Protein AF-A0A934JN24-F1 (afdb_monomer_lite)

pLDDT: mean 76.3, std 17.08, range [41.72, 96.0]

Sequence (181 aa):
MGSRSNSSNSTTNNVANYSLNGIETGGAVVAGNDNTVYTTDHGAVEGAFDFASEQSGQAFGFGDSALEFAGNVVDSNEDVTKYALDKNSDLAGQTIGFAADAIEGANETTQSGFEFAESLVNQNSVNAANSTLAIKDLANSLATGGSSDVIEGSTKMVYTIGAVLAVVMLGFVVMIGSRKA

Foldseek 3Di:
DDPPPPDDDFDDDPDDDDDPDDPPDDDDDDDDPPDGDDDDCVVVVVVVVVVVVVVVVVVVVVVVVVVVVVVVVVVVVVVVVVVVVVVVVVVVVVVVVVVVVVVVVVVVVVVVVVVVVVVVVVVVVVVVVVVVVVVVVVVVCVVCVVCPVVVVVVVVVVVVVVVVVVVVVVVVVVVVVVVVD

Secondary structure (DSSP, 8-state):
------------------------S-PPP--STT-------HHHHHHHHHHHHHHHHHHHHHHHHHHHHHHHHHHHHHHHHHHHHHHHHHHHHHHHHHHHHHHHHHHHHHHHHHHHHHHHHHHHHHHHHHHHHHHHHHHHHHHTTTHHHHHHHHHHHHHHHHHHHHHHHHHHHHHHHHT--

Organism: NCBI:txid2795388

Radius of gyration: 68.47 Å; chains: 1; bounding box: 131×68×166 Å

Structure (mmCIF, N/CA/C/O backbone):
data_AF-A0A934JN24-F1
#
_entry.id   AF-A0A934JN24-F1
#
loop_
_atom_site.group_PDB
_atom_site.id
_atom_site.type_symbol
_atom_site.label_atom_id
_atom_site.label_alt_id
_atom_site.label_comp_id
_atom_site.label_asym_id
_atom_site.label_entity_id
_atom_site.label_seq_id
_atom_site.pdbx_PDB_ins_code
_atom_site.Cartn_x
_atom_site.Cartn_y
_atom_site.Cartn_z
_atom_site.occupancy
_atom_site.B_iso_or_equiv
_atom_site.auth_seq_id
_atom_site.auth_comp_id
_atom_site.auth_asym_id
_atom_site.auth_atom_id
_atom_site.pdbx_PDB_model_num
ATOM 1 N N . MET A 1 1 ? 17.349 21.280 -65.883 1.00 45.38 1 MET A N 1
ATOM 2 C CA . MET A 1 1 ? 18.470 21.949 -66.579 1.00 45.38 1 MET A CA 1
ATOM 3 C C . MET A 1 1 ? 19.743 21.214 -66.187 1.00 45.38 1 MET A C 1
ATOM 5 O O . MET A 1 1 ? 20.269 21.468 -65.117 1.00 45.38 1 MET A O 1
ATOM 9 N N . GLY A 1 2 ? 20.146 20.205 -66.963 1.00 43.75 2 GLY A N 1
ATOM 10 C CA . GLY A 1 2 ? 21.334 19.396 -66.676 1.00 43.75 2 GLY A CA 1
ATOM 11 C C . GLY A 1 2 ? 22.461 19.785 -67.622 1.00 43.75 2 GLY A C 1
ATOM 12 O O . GLY A 1 2 ? 22.432 19.394 -68.787 1.00 43.75 2 GLY A O 1
ATOM 13 N N . SER A 1 3 ? 23.424 20.569 -67.136 1.00 42.28 3 SER A N 1
ATOM 14 C CA . SER A 1 3 ? 24.689 20.784 -67.841 1.00 42.28 3 SER A CA 1
ATOM 15 C C . SER A 1 3 ? 25.446 19.462 -67.887 1.00 42.28 3 SER A C 1
ATOM 17 O O . SER A 1 3 ? 26.004 19.027 -66.884 1.00 42.28 3 SER A O 1
ATOM 19 N N . ARG A 1 4 ? 25.462 18.811 -69.054 1.00 47.16 4 ARG A N 1
ATOM 20 C CA . ARG A 1 4 ? 26.432 17.756 -69.356 1.00 47.16 4 ARG A CA 1
ATOM 21 C C . ARG A 1 4 ? 27.801 18.420 -69.472 1.00 47.16 4 ARG A C 1
ATOM 23 O O . ARG A 1 4 ? 28.101 19.058 -70.476 1.00 47.16 4 ARG A O 1
ATOM 30 N N . SER A 1 5 ? 28.591 18.323 -68.410 1.00 43.22 5 SER A N 1
ATOM 31 C CA . SER A 1 5 ? 29.991 18.733 -68.419 1.00 43.22 5 SER A CA 1
ATOM 32 C C . SER A 1 5 ? 30.786 17.727 -69.253 1.00 43.22 5 SER A C 1
ATOM 34 O O . SER A 1 5 ? 31.144 16.664 -68.761 1.00 43.22 5 SER A O 1
ATOM 36 N N . ASN A 1 6 ? 31.038 18.044 -70.525 1.00 47.06 6 ASN A N 1
ATOM 37 C CA . ASN A 1 6 ? 32.052 17.360 -71.328 1.00 47.06 6 ASN A CA 1
ATOM 38 C C . ASN A 1 6 ? 33.420 17.939 -70.949 1.00 47.06 6 ASN A C 1
ATOM 40 O O . ASN A 1 6 ? 33.921 18.853 -71.603 1.00 47.06 6 ASN A O 1
ATOM 44 N N . SER A 1 7 ? 34.019 17.446 -69.867 1.00 44.16 7 SER A N 1
ATOM 45 C CA . SER A 1 7 ? 35.418 17.744 -69.565 1.00 44.16 7 SER A CA 1
ATOM 46 C C . SER A 1 7 ? 36.312 16.792 -70.358 1.00 44.16 7 SER A C 1
ATOM 48 O O . SER A 1 7 ? 36.534 15.656 -69.953 1.00 44.16 7 SER A O 1
ATOM 50 N N . SER A 1 8 ? 36.828 17.247 -71.498 1.00 42.19 8 SER A N 1
ATOM 51 C CA . SER A 1 8 ? 37.940 16.584 -72.179 1.00 42.19 8 SER A CA 1
ATOM 52 C C . SER A 1 8 ? 39.233 16.919 -71.435 1.00 42.19 8 SER A C 1
ATOM 54 O O . SER A 1 8 ? 39.711 18.052 -71.506 1.00 42.19 8 SER A O 1
ATOM 56 N N . ASN A 1 9 ? 39.786 15.959 -70.696 1.00 46.06 9 ASN A N 1
ATOM 57 C CA . ASN A 1 9 ? 41.087 16.124 -70.060 1.00 46.06 9 ASN A CA 1
ATOM 58 C C . ASN A 1 9 ? 42.176 15.949 -71.133 1.00 46.06 9 ASN A C 1
ATOM 60 O O . ASN A 1 9 ? 42.391 14.845 -71.625 1.00 46.06 9 ASN A O 1
ATOM 64 N N . SER A 1 10 ? 42.814 17.043 -71.551 1.00 41.72 10 SER A N 1
ATOM 65 C CA . SER A 1 10 ? 43.896 17.021 -72.541 1.00 41.72 10 SER A CA 1
ATOM 66 C C . SER A 1 10 ? 45.233 17.031 -71.817 1.00 41.72 10 SER A C 1
ATOM 68 O O . SER A 1 10 ? 45.642 18.052 -71.268 1.00 41.72 10 SER A O 1
ATOM 70 N N . THR A 1 11 ? 45.934 15.901 -71.814 1.00 51.91 11 THR A N 1
ATOM 71 C CA . THR A 1 11 ? 47.316 15.837 -71.329 1.00 51.91 11 THR A CA 1
ATOM 72 C C . THR A 1 11 ? 48.268 16.099 -72.494 1.00 51.91 11 THR A C 1
ATOM 74 O O . THR A 1 11 ? 48.468 15.237 -73.344 1.00 51.91 11 THR A O 1
ATOM 77 N N . THR A 1 12 ? 48.875 17.287 -72.538 1.00 45.25 12 THR A N 1
ATOM 78 C CA . THR A 1 12 ? 49.954 17.588 -73.489 1.00 45.25 12 THR A CA 1
ATOM 79 C C . THR A 1 12 ? 51.243 16.945 -72.989 1.00 45.25 12 THR A C 1
ATOM 81 O O . THR A 1 12 ? 51.881 17.455 -72.068 1.00 45.25 12 THR A O 1
ATOM 84 N N . ASN A 1 13 ? 51.624 15.809 -73.571 1.00 45.81 13 ASN A N 1
ATOM 85 C CA . ASN A 1 13 ? 52.890 15.159 -73.256 1.00 45.81 13 ASN A CA 1
ATOM 86 C C . ASN A 1 13 ? 53.992 15.746 -74.151 1.00 45.81 13 ASN A C 1
ATOM 88 O O . ASN A 1 13 ? 54.010 15.518 -75.359 1.00 45.81 13 ASN A O 1
ATOM 92 N N . ASN A 1 14 ? 54.882 16.553 -73.573 1.00 46.16 14 ASN A N 1
ATOM 93 C CA . ASN A 1 14 ? 55.967 17.202 -74.305 1.00 46.16 14 ASN A CA 1
ATOM 94 C C . ASN A 1 14 ? 57.130 16.206 -74.452 1.00 46.16 14 ASN A C 1
ATOM 96 O O . ASN A 1 14 ? 58.037 16.157 -73.621 1.00 46.16 14 ASN A O 1
ATOM 100 N N . VAL A 1 15 ? 57.073 15.350 -75.474 1.00 51.00 15 VAL A N 1
ATOM 101 C CA . VAL A 1 15 ? 58.096 14.320 -75.694 1.00 51.00 15 VAL A CA 1
ATOM 102 C C . VAL A 1 15 ? 59.249 14.916 -76.503 1.00 51.00 15 VAL A C 1
ATOM 104 O O . VAL A 1 15 ? 59.139 15.126 -77.708 1.00 51.00 15 VAL A O 1
ATOM 107 N N . ALA A 1 16 ? 60.388 15.167 -75.853 1.00 48.72 16 ALA A N 1
ATOM 108 C CA . ALA A 1 16 ? 61.654 15.288 -76.568 1.00 48.72 16 ALA A CA 1
ATOM 109 C C . ALA A 1 16 ? 61.997 13.909 -77.152 1.00 48.72 16 ALA A C 1
ATOM 111 O O . ALA A 1 16 ? 61.949 12.913 -76.441 1.00 48.72 16 ALA A O 1
ATOM 112 N N . ASN A 1 17 ? 62.280 13.857 -78.451 1.00 46.78 17 ASN A N 1
ATOM 113 C CA . ASN A 1 17 ? 62.495 12.655 -79.258 1.00 46.78 17 ASN A CA 1
ATOM 114 C C . ASN A 1 17 ? 63.462 11.640 -78.594 1.00 46.78 17 ASN A C 1
ATOM 116 O O . ASN A 1 17 ? 64.678 11.742 -78.757 1.00 46.78 17 ASN A O 1
ATOM 120 N N . TYR A 1 18 ? 62.936 10.666 -77.841 1.00 50.12 18 TYR A N 1
ATOM 121 C CA . TYR A 1 18 ? 63.717 9.556 -77.295 1.00 50.12 18 TYR A CA 1
ATOM 122 C C . TYR A 1 18 ? 63.626 8.360 -78.244 1.00 50.12 18 TYR A C 1
ATOM 124 O O . TYR A 1 18 ? 62.552 7.827 -78.510 1.00 50.12 18 TYR A O 1
ATOM 132 N N . SER A 1 19 ? 64.792 7.948 -78.743 1.00 50.59 19 SER A N 1
ATOM 133 C CA . SER A 1 19 ? 65.026 6.685 -79.445 1.00 50.59 19 SER A CA 1
ATOM 134 C C . SER A 1 19 ? 64.352 5.527 -78.702 1.00 50.59 19 SER A C 1
ATOM 136 O O . SER A 1 19 ? 64.767 5.174 -77.599 1.00 50.59 19 SER A O 1
ATOM 138 N N . LEU A 1 20 ? 63.351 4.914 -79.335 1.00 58.16 20 LEU A N 1
ATOM 139 C CA . LEU A 1 20 ? 62.673 3.696 -78.892 1.00 58.16 20 LEU A CA 1
ATOM 140 C C . LEU A 1 20 ? 63.633 2.499 -78.947 1.00 58.16 20 LEU A C 1
ATOM 142 O O . LEU A 1 20 ? 63.607 1.710 -79.885 1.00 58.16 20 LEU A O 1
ATOM 146 N N . ASN A 1 21 ? 64.498 2.372 -77.945 1.00 48.06 21 ASN A N 1
ATOM 147 C CA . ASN A 1 21 ? 65.290 1.172 -77.698 1.00 48.06 21 ASN A CA 1
ATOM 148 C C . ASN A 1 21 ? 64.877 0.610 -76.333 1.00 48.06 21 ASN A C 1
ATOM 150 O O . ASN A 1 21 ? 65.237 1.178 -75.305 1.00 48.06 21 ASN A O 1
ATOM 154 N N . GLY A 1 22 ? 64.113 -0.490 -76.333 1.00 54.56 22 GLY A N 1
ATOM 155 C CA . GLY A 1 22 ? 63.889 -1.309 -75.132 1.00 54.56 22 GLY A CA 1
ATOM 156 C C . GLY A 1 22 ? 62.496 -1.286 -74.489 1.00 54.56 22 GLY A C 1
ATOM 157 O O . GLY A 1 22 ? 62.403 -1.469 -73.280 1.00 54.56 22 GLY A O 1
ATOM 158 N N . ILE A 1 23 ? 61.405 -1.091 -75.239 1.00 57.03 23 ILE A N 1
ATOM 159 C CA . ILE A 1 23 ? 60.050 -1.304 -74.689 1.00 57.03 23 ILE A CA 1
ATOM 160 C C . ILE A 1 23 ? 59.675 -2.782 -74.866 1.00 57.03 23 ILE A C 1
ATOM 162 O O . ILE A 1 23 ? 59.152 -3.175 -75.904 1.00 57.03 23 ILE A O 1
ATOM 166 N N . GLU A 1 24 ? 59.972 -3.605 -73.860 1.00 55.25 24 GLU A N 1
ATOM 167 C CA . GLU A 1 24 ? 59.640 -5.044 -73.837 1.00 55.25 24 GLU A CA 1
ATOM 168 C C . GLU A 1 24 ? 58.299 -5.362 -73.154 1.00 55.25 24 GLU A C 1
ATOM 170 O O . GLU A 1 24 ? 57.875 -6.514 -73.097 1.00 55.25 24 GLU A O 1
ATOM 175 N N . THR A 1 25 ? 57.578 -4.360 -72.660 1.00 55.81 25 THR A N 1
ATOM 176 C CA . THR A 1 25 ? 56.342 -4.564 -71.897 1.00 55.81 25 THR A CA 1
ATOM 177 C C . THR A 1 25 ? 55.189 -3.787 -72.506 1.00 55.81 25 THR A C 1
ATOM 179 O O . THR A 1 25 ? 54.971 -2.640 -72.146 1.00 55.81 25 THR A O 1
ATOM 182 N N . GLY A 1 26 ? 54.465 -4.429 -73.434 1.00 53.50 26 GLY A N 1
ATOM 183 C CA . GLY A 1 26 ? 53.024 -4.281 -73.729 1.00 53.50 26 GLY A CA 1
ATOM 184 C C . GLY A 1 26 ? 52.353 -2.897 -73.728 1.00 53.50 26 GLY A C 1
ATOM 185 O O . GLY A 1 26 ? 51.132 -2.834 -73.625 1.00 53.50 26 GLY A O 1
ATOM 186 N N . GLY A 1 27 ? 53.100 -1.801 -73.800 1.00 56.34 27 GLY A N 1
ATOM 187 C CA . GLY A 1 27 ? 52.590 -0.438 -73.754 1.00 56.34 27 GLY A CA 1
ATOM 188 C C . GLY A 1 27 ? 52.382 0.113 -75.157 1.00 56.34 27 GLY A C 1
ATOM 189 O O . GLY A 1 27 ? 53.228 -0.060 -76.035 1.00 56.34 27 GLY A O 1
ATOM 190 N N . ALA A 1 28 ? 51.260 0.796 -75.373 1.00 56.06 28 ALA A N 1
ATOM 191 C CA . ALA A 1 28 ? 51.014 1.526 -76.609 1.00 56.06 28 ALA A CA 1
ATOM 192 C C . ALA A 1 28 ? 51.998 2.705 -76.721 1.00 56.06 28 ALA A C 1
ATOM 194 O O . ALA A 1 28 ? 51.987 3.618 -75.896 1.00 56.06 28 ALA A O 1
ATOM 195 N N . VAL A 1 29 ? 52.856 2.681 -77.742 1.00 56.94 29 VAL A N 1
ATOM 196 C CA . VAL A 1 29 ? 53.805 3.759 -78.043 1.00 56.94 29 VAL A CA 1
ATOM 197 C C . VAL A 1 29 ? 53.159 4.728 -79.021 1.00 56.94 29 VAL A C 1
ATOM 199 O O . VAL A 1 29 ? 52.814 4.351 -80.139 1.00 56.94 29 VAL A O 1
ATOM 202 N N . VAL A 1 30 ? 53.026 5.986 -78.615 1.00 57.75 30 VAL A N 1
ATOM 203 C CA . VAL A 1 30 ? 52.474 7.057 -79.448 1.00 57.75 30 VAL A CA 1
ATOM 204 C C . VAL A 1 30 ? 53.616 8.011 -79.805 1.00 57.75 30 VAL A C 1
ATOM 206 O O . VAL A 1 30 ? 54.110 8.730 -78.941 1.00 57.75 30 VAL A O 1
ATOM 209 N N . ALA A 1 31 ? 54.083 7.974 -81.058 1.00 56.00 31 ALA A N 1
ATOM 210 C CA . ALA A 1 31 ? 55.206 8.781 -81.546 1.00 56.00 31 ALA A CA 1
ATOM 211 C C . ALA A 1 31 ? 54.761 9.757 -82.651 1.00 56.00 31 ALA A C 1
ATOM 213 O O . ALA A 1 31 ? 54.017 9.379 -83.555 1.00 56.00 31 ALA A O 1
ATOM 214 N N . GLY A 1 32 ? 55.215 11.014 -82.568 1.00 54.44 32 GLY A N 1
ATOM 215 C CA . GLY A 1 32 ? 54.849 12.128 -83.461 1.00 54.44 32 GLY A CA 1
ATOM 216 C C . GLY A 1 32 ? 54.301 13.349 -82.702 1.00 54.44 32 GLY A C 1
ATOM 217 O O . GLY A 1 32 ? 53.792 13.203 -81.589 1.00 54.44 32 GLY A O 1
ATOM 218 N N . ASN A 1 33 ? 54.412 14.546 -83.294 1.00 56.44 33 ASN A N 1
ATOM 219 C CA . ASN A 1 33 ? 53.775 15.767 -82.774 1.00 56.44 33 ASN A CA 1
ATOM 220 C C . ASN A 1 33 ? 52.271 15.764 -83.111 1.00 56.44 33 ASN A C 1
ATOM 222 O O . ASN A 1 33 ? 51.881 15.211 -84.135 1.00 56.44 33 ASN A O 1
ATOM 226 N N . ASP A 1 34 ? 51.449 16.373 -82.250 1.00 57.97 34 ASP A N 1
ATOM 227 C CA . ASP A 1 34 ? 49.977 16.464 -82.358 1.00 57.97 34 ASP A CA 1
ATOM 228 C C . ASP A 1 34 ? 49.194 15.144 -82.214 1.00 57.97 34 ASP A C 1
ATOM 230 O O . ASP A 1 34 ? 48.054 15.017 -82.664 1.00 57.97 34 ASP A O 1
ATOM 234 N N . ASN A 1 35 ? 49.757 14.149 -81.526 1.00 56.44 35 ASN A N 1
ATOM 235 C CA . ASN A 1 35 ? 49.004 12.944 -81.193 1.00 56.44 35 ASN A CA 1
ATOM 236 C C . ASN A 1 35 ? 47.970 13.210 -80.085 1.00 56.44 35 ASN A C 1
ATOM 238 O O . ASN A 1 35 ? 48.322 13.576 -78.964 1.00 56.44 35 ASN A O 1
ATOM 242 N N . THR A 1 36 ? 46.693 12.957 -80.380 1.00 53.12 36 THR A N 1
ATOM 243 C CA . THR A 1 36 ? 45.609 12.977 -79.386 1.00 53.12 36 THR A CA 1
ATOM 244 C C . THR A 1 36 ? 45.322 11.552 -78.923 1.00 53.12 36 THR A C 1
ATOM 246 O O . THR A 1 36 ? 44.835 10.728 -79.696 1.00 53.12 36 THR A O 1
ATOM 249 N N . VAL A 1 37 ? 45.633 11.249 -77.663 1.00 55.00 37 VAL A N 1
ATOM 250 C CA . VAL A 1 37 ? 45.325 9.954 -77.041 1.00 55.00 37 VAL A CA 1
ATOM 251 C C . VAL A 1 37 ? 44.002 10.075 -76.291 1.00 55.00 37 VAL A C 1
ATOM 253 O O . VAL A 1 37 ? 43.896 10.848 -75.343 1.00 55.00 37 VAL A O 1
ATOM 256 N N . TYR A 1 38 ? 42.999 9.302 -76.704 1.00 53.41 38 TYR A N 1
ATOM 257 C CA . TYR A 1 38 ? 41.727 9.193 -75.993 1.00 53.41 38 TYR A CA 1
ATOM 258 C C . TYR A 1 38 ? 41.819 8.053 -74.979 1.00 53.41 38 TYR A C 1
ATOM 260 O O . TYR A 1 38 ? 41.756 6.882 -75.348 1.00 53.41 38 TYR A O 1
ATOM 268 N N . THR A 1 39 ? 41.988 8.384 -73.701 1.00 58.19 39 THR A N 1
ATOM 269 C CA . THR A 1 39 ? 41.807 7.423 -72.611 1.00 58.19 39 THR A CA 1
ATOM 270 C C . THR A 1 39 ? 40.347 7.438 -72.184 1.00 58.19 39 THR A C 1
ATOM 272 O O . THR A 1 39 ? 39.736 8.499 -72.065 1.00 58.19 39 THR A O 1
ATOM 275 N N . THR A 1 40 ? 39.760 6.260 -71.995 1.00 58.25 40 THR A N 1
ATOM 276 C CA . THR A 1 40 ? 38.387 6.137 -71.504 1.00 58.25 40 THR A CA 1
ATOM 277 C C . THR A 1 40 ? 38.414 5.848 -70.009 1.00 58.25 40 THR A C 1
ATOM 279 O O . THR A 1 40 ? 39.031 4.896 -69.542 1.00 58.25 40 THR A O 1
ATOM 282 N N . ASP A 1 41 ? 37.763 6.718 -69.255 1.00 57.78 41 ASP A N 1
ATOM 283 C CA . ASP A 1 41 ? 37.668 6.808 -67.796 1.00 57.78 41 ASP A CA 1
ATOM 284 C C . ASP A 1 41 ? 36.759 5.739 -67.159 1.00 57.78 41 ASP A C 1
ATOM 286 O O . ASP A 1 41 ? 36.473 5.788 -65.964 1.00 57.78 41 ASP A O 1
ATOM 290 N N . HIS A 1 42 ? 36.341 4.736 -67.938 1.00 62.22 42 HIS A N 1
ATOM 291 C CA . HIS A 1 42 ? 35.341 3.735 -67.567 1.00 62.22 42 HIS A CA 1
ATOM 292 C C . HIS A 1 42 ? 35.618 3.045 -66.228 1.00 62.22 42 HIS A C 1
ATOM 294 O O . HIS A 1 42 ? 34.716 2.979 -65.404 1.00 62.22 42 HIS A O 1
ATOM 300 N N . GLY A 1 43 ? 36.857 2.622 -65.958 1.00 66.19 43 GLY A N 1
ATOM 301 C CA . GLY A 1 43 ? 37.194 1.964 -64.689 1.00 66.19 43 GLY A CA 1
ATOM 302 C C . GLY A 1 43 ? 37.164 2.897 -63.470 1.00 66.19 43 GLY A C 1
ATOM 303 O O . GLY A 1 43 ? 36.846 2.462 -62.368 1.00 66.19 43 GLY A O 1
ATOM 304 N N . ALA A 1 44 ? 37.453 4.190 -63.652 1.00 70.06 44 ALA A N 1
ATOM 305 C CA . ALA A 1 44 ? 37.365 5.172 -62.570 1.00 70.06 44 ALA A CA 1
ATOM 306 C C . ALA A 1 44 ? 35.906 5.545 -62.270 1.00 70.06 44 ALA A C 1
ATOM 308 O O . ALA A 1 44 ? 35.541 5.733 -61.111 1.00 70.06 44 ALA A O 1
ATOM 309 N N . VAL A 1 45 ? 35.069 5.621 -63.309 1.00 72.81 45 VAL A N 1
ATOM 310 C CA . VAL A 1 45 ? 33.626 5.849 -63.171 1.00 72.81 45 VAL A CA 1
ATOM 311 C C . VAL A 1 45 ? 32.946 4.638 -62.529 1.00 72.81 45 VAL A C 1
ATOM 313 O O . VAL A 1 45 ? 32.170 4.812 -61.596 1.00 72.81 45 VAL A O 1
ATOM 316 N N . GLU A 1 46 ? 33.270 3.423 -62.968 1.00 73.88 46 GLU A N 1
ATOM 317 C CA . GLU A 1 46 ? 32.752 2.172 -62.397 1.00 73.88 46 GLU A CA 1
ATOM 318 C C . GLU A 1 46 ? 33.157 2.016 -60.925 1.00 73.88 46 GLU A C 1
ATOM 320 O O . GLU A 1 46 ? 32.289 1.870 -60.069 1.00 73.88 46 GLU A O 1
ATOM 325 N N . GLY A 1 47 ? 34.439 2.216 -60.593 1.00 73.81 47 GLY A N 1
ATOM 326 C CA . GLY A 1 47 ? 34.900 2.191 -59.201 1.00 73.81 47 GLY A CA 1
ATOM 327 C C . GLY A 1 47 ? 34.251 3.262 -58.312 1.00 73.81 47 GLY A C 1
ATOM 328 O O . GLY A 1 47 ? 34.014 3.021 -57.129 1.00 73.81 47 GLY A O 1
ATOM 329 N N . ALA A 1 48 ? 33.915 4.434 -58.863 1.00 71.75 48 ALA A N 1
ATOM 330 C CA . ALA A 1 48 ? 33.180 5.466 -58.132 1.00 71.75 48 ALA A CA 1
ATOM 331 C C . ALA A 1 48 ? 31.713 5.075 -57.878 1.00 71.75 48 ALA A C 1
ATOM 333 O O . ALA A 1 48 ? 31.189 5.372 -56.802 1.00 71.75 48 ALA A O 1
ATOM 334 N N . PHE A 1 49 ? 31.056 4.407 -58.832 1.00 76.12 49 PHE A N 1
ATOM 335 C CA . PHE A 1 49 ? 29.700 3.880 -58.649 1.00 76.12 49 PHE A CA 1
ATOM 336 C C . PHE A 1 49 ? 29.663 2.732 -57.639 1.00 76.12 49 PHE A C 1
ATOM 338 O O . PHE A 1 49 ? 28.786 2.735 -56.776 1.00 76.12 49 PHE A O 1
ATOM 345 N N . ASP A 1 50 ? 30.627 1.813 -57.685 1.00 80.19 50 ASP A N 1
ATOM 346 C CA . ASP A 1 50 ? 30.731 0.711 -56.725 1.00 80.19 50 ASP A CA 1
ATOM 347 C C . ASP A 1 50 ? 30.976 1.232 -55.307 1.00 80.19 50 ASP A C 1
ATOM 349 O O . ASP A 1 50 ? 30.255 0.867 -54.377 1.00 80.19 50 ASP A O 1
ATOM 353 N N . PHE A 1 51 ? 31.913 2.172 -55.147 1.00 77.69 51 PHE A N 1
ATOM 354 C CA . PHE A 1 51 ? 32.162 2.825 -53.862 1.00 77.69 51 PHE A CA 1
ATOM 355 C C . PHE A 1 51 ? 30.919 3.564 -53.347 1.00 77.69 51 PHE A C 1
ATOM 357 O O . PHE A 1 51 ? 30.562 3.441 -52.175 1.00 77.69 51 PHE A O 1
ATOM 364 N N . ALA A 1 52 ? 30.226 4.312 -54.211 1.00 75.69 52 ALA A N 1
ATOM 365 C CA . ALA A 1 52 ? 28.996 5.005 -53.835 1.00 75.69 52 ALA A CA 1
ATOM 366 C C . ALA A 1 52 ? 27.881 4.024 -53.433 1.00 75.69 52 ALA A C 1
ATOM 368 O O . ALA A 1 52 ? 27.165 4.275 -52.463 1.00 75.69 52 ALA A O 1
ATOM 369 N N . SER A 1 53 ? 27.751 2.901 -54.141 1.00 81.25 53 SER A N 1
ATOM 370 C CA . SER A 1 53 ? 26.778 1.851 -53.840 1.00 81.25 53 SER A CA 1
ATOM 371 C C . SER A 1 53 ? 27.076 1.173 -52.501 1.00 81.25 53 SER A C 1
ATOM 373 O O . SER A 1 53 ? 26.170 0.983 -51.690 1.00 81.25 53 SER A O 1
ATOM 375 N N . GLU A 1 54 ? 28.342 0.858 -52.226 1.00 82.31 54 GLU A N 1
ATOM 376 C CA . GLU A 1 54 ? 28.766 0.247 -50.966 1.00 82.31 54 GLU A CA 1
ATOM 377 C C . GLU A 1 54 ? 28.545 1.191 -49.775 1.00 82.31 54 GLU A C 1
ATOM 379 O O . GLU A 1 54 ? 27.944 0.798 -48.774 1.00 82.31 54 GLU A O 1
ATOM 384 N N . GLN A 1 55 ? 28.942 2.462 -49.906 1.00 77.38 55 GLN A N 1
ATOM 385 C CA . GLN A 1 55 ? 28.697 3.484 -48.883 1.00 77.38 55 GLN A CA 1
ATOM 386 C C . GLN A 1 55 ? 27.201 3.701 -48.643 1.00 77.38 55 GLN A C 1
ATOM 388 O O . GLN A 1 55 ? 26.766 3.819 -47.497 1.00 77.38 55 GLN A O 1
ATOM 393 N N . SER A 1 56 ? 26.394 3.705 -49.706 1.00 77.50 56 SER A N 1
ATOM 394 C CA . SER A 1 56 ? 24.942 3.811 -49.583 1.00 77.50 56 SER A CA 1
ATOM 395 C C . SER A 1 56 ? 24.349 2.608 -48.846 1.00 77.50 56 SER A C 1
ATOM 397 O O . SER A 1 56 ? 23.495 2.798 -47.983 1.00 77.50 56 SER A O 1
ATOM 399 N N . GLY A 1 57 ? 24.798 1.385 -49.142 1.00 81.00 57 GLY A N 1
ATOM 400 C CA . GLY A 1 57 ? 24.344 0.173 -48.457 1.00 81.00 57 GLY A CA 1
ATOM 401 C C . GLY A 1 57 ? 24.696 0.169 -46.968 1.00 81.00 57 GLY A C 1
ATOM 402 O O . GLY A 1 57 ? 23.848 -0.144 -46.134 1.00 81.00 57 GLY A O 1
ATOM 403 N N . GLN A 1 58 ? 25.914 0.593 -46.619 1.00 80.62 58 GLN A N 1
ATOM 404 C CA . GLN A 1 58 ? 26.340 0.742 -45.224 1.00 80.62 58 GLN A CA 1
ATOM 405 C C . GLN A 1 58 ? 25.532 1.823 -44.491 1.00 80.62 58 GLN A C 1
ATOM 407 O O . GLN A 1 58 ? 25.129 1.615 -43.347 1.00 80.62 58 GLN A O 1
ATOM 412 N N . ALA A 1 59 ? 25.244 2.951 -45.149 1.00 73.56 59 ALA A N 1
ATOM 413 C CA . ALA A 1 59 ? 24.434 4.023 -44.576 1.00 73.56 59 ALA A CA 1
ATOM 414 C C . ALA A 1 59 ? 22.986 3.580 -44.300 1.00 73.56 59 ALA A C 1
ATOM 416 O O . ALA A 1 59 ? 22.451 3.885 -43.234 1.00 73.56 59 ALA A O 1
ATOM 417 N N . PHE A 1 60 ? 22.367 2.828 -45.217 1.00 84.00 60 PHE A N 1
ATOM 418 C CA . PHE A 1 60 ? 21.035 2.259 -44.993 1.00 84.00 60 PHE A CA 1
ATOM 419 C C . PHE A 1 60 ? 21.043 1.202 -43.884 1.00 84.00 60 PHE A C 1
ATOM 421 O O . PHE A 1 60 ? 20.207 1.272 -42.990 1.00 84.00 60 PHE A O 1
ATOM 428 N N . GLY A 1 61 ? 22.033 0.302 -43.861 1.00 82.19 61 GLY A N 1
ATOM 429 C CA . GLY A 1 61 ? 22.162 -0.700 -42.797 1.00 82.19 61 GLY A CA 1
ATOM 430 C C . GLY A 1 61 ? 22.372 -0.086 -41.407 1.00 82.19 61 GLY A C 1
ATOM 431 O O . GLY A 1 61 ? 21.809 -0.562 -40.419 1.00 82.19 61 GLY A O 1
ATOM 432 N N . PHE A 1 62 ? 23.130 1.012 -41.321 1.00 87.06 62 PHE A N 1
ATOM 433 C CA . PHE A 1 62 ? 23.244 1.795 -40.091 1.00 87.06 62 PHE A CA 1
ATOM 434 C C . PHE A 1 62 ? 21.910 2.450 -39.706 1.00 87.06 62 PHE A C 1
ATOM 436 O O . PHE A 1 62 ? 21.535 2.414 -38.537 1.00 87.06 62 PHE A O 1
ATOM 443 N N . GLY A 1 63 ? 21.187 3.022 -40.675 1.00 86.25 63 GLY A N 1
ATOM 444 C CA . GLY A 1 63 ? 19.867 3.617 -40.461 1.00 86.25 63 GLY A CA 1
ATOM 445 C C . GLY A 1 63 ? 18.854 2.620 -39.897 1.00 86.25 63 GLY A C 1
ATOM 446 O O . GLY A 1 63 ? 18.220 2.916 -38.887 1.00 86.25 63 GLY A O 1
ATOM 447 N N . ASP A 1 64 ? 18.763 1.427 -40.484 1.00 88.31 64 ASP A N 1
ATOM 448 C CA . ASP A 1 64 ? 17.872 0.359 -40.012 1.00 88.31 64 ASP A CA 1
ATOM 449 C C . ASP A 1 64 ? 18.243 -0.097 -38.596 1.00 88.31 64 ASP A C 1
ATOM 451 O O . ASP A 1 64 ? 17.380 -0.178 -37.725 1.00 88.31 64 ASP A O 1
ATOM 455 N N . SER A 1 65 ? 19.539 -0.288 -38.324 1.00 85.88 65 SER A N 1
ATOM 456 C CA . SER A 1 65 ? 20.026 -0.656 -36.986 1.00 85.88 65 SER A CA 1
ATOM 457 C C . SER A 1 65 ? 19.725 0.427 -35.942 1.00 85.88 65 SER A C 1
ATOM 459 O O . SER A 1 65 ? 19.386 0.125 -34.798 1.00 85.88 65 SER A O 1
ATOM 461 N N . ALA A 1 66 ? 19.842 1.703 -36.320 1.00 85.06 66 ALA A N 1
ATOM 462 C CA . ALA A 1 66 ? 19.531 2.828 -35.444 1.00 85.06 66 ALA A CA 1
ATOM 463 C C . ALA A 1 66 ? 18.025 2.926 -35.155 1.00 85.06 66 ALA A C 1
ATOM 465 O O . ALA A 1 66 ? 17.645 3.224 -34.022 1.00 85.06 66 ALA A O 1
ATOM 466 N N . LEU A 1 67 ? 17.174 2.655 -36.150 1.00 89.94 67 LEU A N 1
ATOM 467 C CA . LEU A 1 67 ? 15.722 2.608 -35.980 1.00 89.94 67 LEU A CA 1
ATOM 468 C C . LEU A 1 67 ? 15.290 1.423 -35.111 1.00 89.94 67 LEU A C 1
ATOM 470 O O . LEU A 1 67 ? 14.466 1.607 -34.219 1.00 89.94 67 LEU A O 1
ATOM 474 N N . GLU A 1 68 ? 15.876 0.243 -35.313 1.00 92.00 68 GLU A N 1
ATOM 475 C CA . GLU A 1 68 ? 15.628 -0.935 -34.477 1.00 92.00 68 GLU A CA 1
ATOM 476 C C . GLU A 1 68 ? 16.062 -0.686 -33.027 1.00 92.00 68 GLU A C 1
ATOM 478 O O . GLU A 1 68 ? 15.297 -0.925 -32.094 1.00 92.00 68 GLU A O 1
ATOM 483 N N . PHE A 1 69 ? 17.257 -0.124 -32.819 1.00 91.19 69 PHE A N 1
ATOM 484 C CA . PHE A 1 69 ? 17.722 0.265 -31.489 1.00 91.19 69 PHE A CA 1
ATOM 485 C C . PHE A 1 69 ? 16.785 1.286 -30.832 1.00 91.19 69 PHE A C 1
ATOM 487 O O . PHE A 1 69 ? 16.436 1.131 -29.663 1.00 91.19 69 PHE A O 1
ATOM 494 N N . ALA A 1 70 ? 16.350 2.310 -31.572 1.00 87.69 70 ALA A N 1
ATOM 495 C CA . ALA A 1 70 ? 15.407 3.300 -31.062 1.00 87.69 70 ALA A CA 1
ATOM 496 C C . ALA A 1 70 ? 14.062 2.664 -30.678 1.00 87.69 70 ALA A C 1
ATOM 498 O O . ALA A 1 70 ? 13.539 2.980 -29.610 1.00 87.69 70 ALA A O 1
ATOM 499 N N . GLY A 1 71 ? 13.541 1.742 -31.495 1.00 91.56 71 GLY A N 1
ATOM 500 C CA . GLY A 1 71 ? 12.343 0.958 -31.184 1.00 91.56 71 GLY A CA 1
ATOM 501 C C . GLY A 1 71 ? 12.505 0.164 -29.889 1.00 91.56 71 GLY A C 1
ATOM 502 O O . GLY A 1 71 ? 11.729 0.349 -28.958 1.00 91.56 71 GLY A O 1
ATOM 503 N N . ASN A 1 72 ? 13.594 -0.596 -29.766 1.00 92.00 72 ASN A N 1
ATOM 504 C CA . ASN A 1 72 ? 13.896 -1.381 -28.566 1.00 92.00 72 ASN A CA 1
ATOM 505 C C . ASN A 1 72 ? 14.021 -0.513 -27.298 1.00 92.00 72 ASN A C 1
ATOM 507 O O . ASN A 1 72 ? 13.614 -0.926 -26.213 1.00 92.00 72 ASN A O 1
ATOM 511 N N . VAL A 1 73 ? 14.578 0.700 -27.409 1.00 89.88 73 VAL A N 1
ATOM 512 C CA . VAL A 1 73 ? 14.663 1.651 -26.286 1.00 89.88 73 VAL A CA 1
ATOM 513 C C . VAL A 1 73 ? 13.284 2.185 -25.894 1.00 89.88 73 VAL A C 1
ATOM 515 O O . VAL A 1 73 ? 13.025 2.381 -24.704 1.00 89.88 73 VAL A O 1
ATOM 518 N N . VAL A 1 74 ? 12.405 2.443 -26.864 1.00 92.56 74 VAL A N 1
ATOM 519 C CA . VAL A 1 74 ? 11.025 2.870 -26.596 1.00 92.56 74 VAL A CA 1
ATOM 520 C C . VAL A 1 74 ? 10.250 1.747 -25.913 1.00 92.56 74 VAL A C 1
ATOM 522 O O . VAL A 1 74 ? 9.695 1.987 -24.843 1.00 92.56 74 VAL A O 1
ATOM 525 N N . ASP A 1 75 ? 10.308 0.529 -26.450 1.00 93.06 75 ASP A N 1
ATOM 526 C CA . ASP A 1 75 ? 9.630 -0.644 -25.889 1.00 93.06 75 ASP A CA 1
ATOM 527 C C . ASP A 1 75 ? 10.125 -0.939 -24.465 1.00 93.06 75 ASP A C 1
ATOM 529 O O . ASP A 1 75 ? 9.336 -1.101 -23.535 1.00 93.06 75 ASP A O 1
ATOM 533 N N . SER A 1 76 ? 11.444 -0.893 -24.245 1.00 93.25 76 SER A N 1
ATOM 534 C CA . SER A 1 76 ? 12.018 -1.078 -22.910 1.00 93.25 76 SER A CA 1
ATOM 535 C C . SER A 1 76 ? 11.570 0.003 -21.921 1.00 93.25 76 SER A C 1
ATOM 537 O O . SER A 1 76 ? 11.363 -0.303 -20.745 1.00 93.25 76 SER A O 1
ATOM 539 N N . ASN A 1 77 ? 11.433 1.260 -22.354 1.00 89.31 77 ASN A N 1
ATOM 540 C CA . ASN A 1 77 ? 10.910 2.322 -21.492 1.00 89.31 77 ASN A CA 1
ATOM 541 C C . ASN A 1 77 ? 9.419 2.139 -21.204 1.00 89.31 77 ASN A C 1
ATOM 543 O O . ASN A 1 77 ? 8.977 2.417 -20.085 1.00 89.31 77 ASN A O 1
ATOM 547 N N . GLU A 1 78 ? 8.646 1.675 -22.184 1.00 93.88 78 GLU A N 1
ATOM 548 C CA . GLU A 1 78 ? 7.234 1.352 -22.005 1.00 93.88 78 GLU A CA 1
ATOM 549 C C . GLU A 1 78 ? 7.062 0.247 -20.955 1.00 93.88 78 GLU A C 1
ATOM 551 O O . GLU A 1 78 ? 6.277 0.416 -20.021 1.00 93.88 78 GLU A O 1
ATOM 556 N N . ASP A 1 79 ? 7.853 -0.824 -21.033 1.00 95.19 79 ASP A N 1
ATOM 557 C CA . ASP A 1 79 ? 7.816 -1.934 -20.077 1.00 95.19 79 ASP A CA 1
ATOM 558 C C . ASP A 1 79 ? 8.210 -1.505 -18.660 1.00 95.19 79 ASP A C 1
ATOM 560 O O . ASP A 1 79 ? 7.521 -1.840 -17.692 1.00 95.19 79 ASP A O 1
ATOM 564 N N . VAL A 1 80 ? 9.274 -0.706 -18.517 1.00 93.06 80 VAL A N 1
ATOM 565 C CA . VAL A 1 80 ? 9.677 -0.146 -17.214 1.00 93.06 80 VAL A CA 1
ATOM 566 C C . VAL A 1 80 ? 8.575 0.745 -16.643 1.00 93.06 80 VAL A C 1
ATOM 568 O O . VAL A 1 80 ? 8.286 0.679 -15.446 1.00 93.06 80 VAL A O 1
ATOM 571 N N . THR A 1 81 ? 7.931 1.551 -17.487 1.00 93.06 81 THR A N 1
ATOM 572 C CA . THR A 1 81 ? 6.843 2.440 -17.065 1.00 93.06 81 THR A CA 1
ATOM 573 C C . THR A 1 81 ? 5.614 1.643 -16.633 1.00 93.06 81 THR A C 1
ATOM 575 O O . THR A 1 81 ? 5.068 1.920 -15.565 1.00 93.06 81 THR A O 1
ATOM 578 N N . LYS A 1 82 ? 5.206 0.623 -17.399 1.00 95.62 82 LYS A N 1
ATOM 579 C CA . LYS A 1 82 ? 4.111 -0.288 -17.029 1.00 95.62 82 LYS A CA 1
ATOM 580 C C . LYS A 1 82 ? 4.395 -0.978 -15.702 1.00 95.62 82 LYS A C 1
ATOM 582 O O . LYS A 1 82 ? 3.578 -0.902 -14.793 1.00 95.62 82 LYS A O 1
ATOM 587 N N . TYR A 1 83 ? 5.586 -1.553 -15.547 1.00 95.31 83 TYR A N 1
ATOM 588 C CA . TYR A 1 83 ? 5.982 -2.212 -14.305 1.00 95.31 83 TYR A CA 1
ATOM 589 C C . TYR A 1 83 ? 5.959 -1.256 -13.103 1.00 95.31 83 TYR A C 1
ATOM 591 O O . TYR A 1 83 ? 5.474 -1.611 -12.028 1.00 95.31 83 TYR A O 1
ATOM 599 N N . ALA A 1 84 ? 6.462 -0.029 -13.271 1.00 91.50 84 ALA A N 1
ATOM 600 C CA . ALA A 1 84 ? 6.433 0.981 -12.218 1.00 91.50 84 ALA A CA 1
ATOM 601 C C . ALA A 1 84 ? 4.997 1.383 -11.841 1.00 91.50 84 ALA A C 1
ATOM 603 O O . ALA A 1 84 ? 4.699 1.531 -10.655 1.00 91.50 84 ALA A O 1
ATOM 604 N N . LEU A 1 85 ? 4.107 1.534 -12.827 1.00 95.12 85 LEU A N 1
ATOM 605 C CA . LEU A 1 85 ? 2.691 1.832 -12.603 1.00 95.12 85 LEU A CA 1
ATOM 606 C C . LEU A 1 85 ? 1.976 0.683 -11.888 1.00 95.12 85 LEU A C 1
ATOM 608 O O . LEU A 1 85 ? 1.281 0.937 -10.905 1.00 95.12 85 LEU A O 1
ATOM 612 N N . ASP A 1 86 ? 2.204 -0.559 -12.310 1.00 96.00 86 ASP A N 1
ATOM 613 C CA . ASP A 1 86 ? 1.628 -1.747 -11.677 1.00 96.00 86 ASP A CA 1
ATOM 614 C C . ASP A 1 86 ? 2.069 -1.850 -10.214 1.00 96.00 86 ASP A C 1
ATOM 616 O O . ASP A 1 86 ? 1.241 -2.003 -9.317 1.00 96.00 86 ASP A O 1
ATOM 620 N N . LYS A 1 87 ? 3.366 -1.660 -9.934 1.00 94.69 87 LYS A N 1
ATOM 621 C CA . LYS A 1 87 ? 3.877 -1.677 -8.555 1.00 94.69 87 LYS A CA 1
ATOM 622 C C . LYS A 1 87 ? 3.346 -0.535 -7.701 1.00 94.69 87 LYS A C 1
ATOM 624 O O . LYS A 1 87 ? 3.131 -0.725 -6.505 1.00 94.69 87 LYS A O 1
ATOM 629 N N . ASN A 1 88 ? 3.123 0.634 -8.292 1.00 92.12 88 ASN A N 1
ATOM 630 C CA . ASN A 1 88 ? 2.506 1.754 -7.592 1.00 92.12 88 ASN A CA 1
ATOM 631 C C . ASN A 1 88 ? 1.031 1.456 -7.269 1.00 92.12 88 ASN A C 1
ATOM 633 O O . ASN A 1 88 ? 0.591 1.681 -6.145 1.00 92.12 88 ASN A O 1
ATOM 637 N N . SER A 1 89 ? 0.293 0.864 -8.212 1.00 94.06 89 SER A N 1
ATOM 638 C CA . SER A 1 89 ? -1.086 0.418 -7.996 1.00 94.06 89 SER A CA 1
ATOM 639 C C . SER A 1 89 ? -1.180 -0.653 -6.901 1.00 94.06 89 SER A C 1
ATOM 641 O O . SER A 1 89 ? -2.009 -0.529 -5.998 1.00 94.06 89 SER A O 1
ATOM 643 N N . ASP A 1 90 ? -0.301 -1.661 -6.926 1.00 94.56 90 ASP A N 1
ATOM 644 C CA . ASP A 1 90 ? -0.210 -2.695 -5.886 1.00 94.56 90 ASP A CA 1
ATOM 645 C C . ASP A 1 90 ? 0.033 -2.067 -4.502 1.00 94.56 90 ASP A C 1
ATOM 647 O O . ASP A 1 90 ? -0.661 -2.383 -3.532 1.00 94.56 90 ASP A O 1
ATOM 651 N N . LEU A 1 91 ? 0.999 -1.145 -4.408 1.00 93.75 91 LEU A N 1
ATOM 652 C CA . LEU A 1 91 ? 1.345 -0.457 -3.163 1.00 93.75 91 LEU A CA 1
ATOM 653 C C . LEU A 1 91 ? 0.195 0.421 -2.651 1.00 93.75 91 LEU A C 1
ATOM 655 O O . LEU A 1 91 ? -0.078 0.443 -1.447 1.00 93.75 91 LEU A O 1
ATOM 659 N N . ALA A 1 92 ? -0.493 1.129 -3.548 1.00 91.25 92 ALA A N 1
ATOM 660 C CA . ALA A 1 92 ? -1.672 1.913 -3.205 1.00 91.25 92 ALA A CA 1
ATOM 661 C C . ALA A 1 92 ? -2.786 1.010 -2.654 1.00 91.25 92 ALA A C 1
ATOM 663 O O . ALA A 1 92 ? -3.358 1.317 -1.609 1.00 91.25 92 ALA A O 1
ATOM 664 N N . GLY A 1 93 ? -3.031 -0.140 -3.291 1.00 93.81 93 GLY A N 1
ATOM 665 C CA . GLY A 1 93 ? -3.984 -1.144 -2.819 1.00 93.81 93 GLY A CA 1
ATOM 666 C C . GLY A 1 93 ? -3.639 -1.682 -1.428 1.00 93.81 93 GLY A C 1
ATOM 667 O O . GLY A 1 93 ? -4.496 -1.699 -0.547 1.00 93.81 93 GLY A O 1
ATOM 668 N N . GLN A 1 94 ? -2.375 -2.045 -1.192 1.00 94.75 94 GLN A N 1
ATOM 669 C CA . GLN A 1 94 ? -1.902 -2.501 0.123 1.00 94.75 94 GLN A CA 1
ATOM 670 C C . GLN A 1 94 ? -2.039 -1.422 1.203 1.00 94.75 94 GLN A C 1
ATOM 672 O O . GLN A 1 94 ? -2.451 -1.720 2.322 1.00 94.75 94 GLN A O 1
ATOM 677 N N . THR A 1 95 ? -1.728 -0.168 0.871 1.00 91.94 95 THR A N 1
ATOM 678 C CA . THR A 1 95 ? -1.838 0.962 1.806 1.00 91.94 95 THR A CA 1
ATOM 679 C C . THR A 1 95 ? -3.294 1.225 2.187 1.00 91.94 95 THR A C 1
ATOM 681 O O . THR A 1 95 ? -3.594 1.437 3.360 1.00 91.94 95 THR A O 1
ATOM 684 N N . ILE A 1 96 ? -4.208 1.178 1.211 1.00 93.25 96 ILE A N 1
ATOM 685 C CA . ILE A 1 96 ? -5.649 1.315 1.453 1.00 93.25 96 ILE A CA 1
ATOM 686 C C . ILE A 1 96 ? -6.162 0.150 2.306 1.00 93.25 96 ILE A C 1
ATOM 688 O O . ILE A 1 96 ? -6.903 0.393 3.254 1.00 93.25 96 ILE A O 1
ATOM 692 N N . GLY A 1 97 ? -5.737 -1.084 2.014 1.00 94.38 97 GLY A N 1
ATOM 693 C CA . GLY A 1 97 ? -6.089 -2.267 2.806 1.00 94.38 97 GLY A CA 1
ATOM 694 C C . GLY A 1 97 ? -5.642 -2.140 4.262 1.00 94.38 97 GLY A C 1
ATOM 695 O O . GLY A 1 97 ? -6.465 -2.218 5.163 1.00 94.38 97 GLY A O 1
ATOM 696 N N . PHE A 1 98 ? -4.370 -1.809 4.494 1.00 95.12 98 PHE A N 1
ATOM 697 C CA . PHE A 1 98 ? -3.847 -1.577 5.842 1.00 95.12 98 PHE A CA 1
ATOM 698 C C . PHE A 1 98 ? -4.607 -0.468 6.588 1.00 95.12 98 PHE A C 1
ATOM 700 O O . PHE A 1 98 ? -4.887 -0.598 7.778 1.00 95.12 98 PHE A O 1
ATOM 707 N N . ALA A 1 99 ? -4.950 0.630 5.905 1.00 91.69 99 ALA A N 1
ATOM 708 C CA . ALA A 1 99 ? -5.727 1.709 6.505 1.00 91.69 99 ALA A CA 1
ATOM 709 C C . ALA A 1 99 ? -7.152 1.261 6.870 1.00 91.69 99 ALA A C 1
ATOM 711 O O . ALA A 1 99 ? -7.645 1.641 7.931 1.00 91.69 99 ALA A O 1
ATOM 712 N N . ALA A 1 100 ? -7.797 0.455 6.023 1.00 94.19 100 ALA A N 1
ATOM 713 C CA . ALA A 1 100 ? -9.110 -0.118 6.304 1.00 94.19 100 ALA A CA 1
ATOM 714 C C . ALA A 1 100 ? -9.060 -1.042 7.530 1.00 94.19 100 ALA A C 1
ATOM 716 O O . ALA A 1 100 ? -9.825 -0.825 8.467 1.00 94.19 100 ALA A O 1
ATOM 717 N N . ASP A 1 101 ? -8.099 -1.968 7.575 1.00 95.19 101 ASP A N 1
ATOM 718 C CA . ASP A 1 101 ? -7.910 -2.896 8.697 1.00 95.19 101 ASP A CA 1
ATOM 719 C C . ASP A 1 101 ? -7.627 -2.145 10.011 1.00 95.19 101 ASP A C 1
ATOM 721 O O . ASP A 1 101 ? -8.157 -2.479 11.071 1.00 95.19 101 ASP A O 1
ATOM 725 N N . ALA A 1 102 ? -6.813 -1.083 9.957 1.00 92.31 102 ALA A N 1
ATOM 726 C CA . ALA A 1 102 ? -6.515 -0.254 11.123 1.00 92.31 102 ALA A CA 1
ATOM 727 C C . ALA A 1 102 ? -7.752 0.502 11.637 1.00 92.31 102 ALA A C 1
ATOM 729 O O . ALA A 1 102 ? -7.940 0.626 12.849 1.00 92.31 102 ALA A O 1
ATOM 730 N N . ILE A 1 103 ? -8.597 1.007 10.731 1.00 93.44 103 ILE A N 1
ATOM 731 C CA . ILE A 1 103 ? -9.863 1.662 11.087 1.00 93.44 103 ILE A CA 1
ATOM 732 C C . ILE A 1 103 ? -10.838 0.645 11.686 1.00 93.44 103 ILE A C 1
ATOM 734 O O . ILE A 1 103 ? -11.470 0.943 12.699 1.00 93.44 103 ILE A O 1
ATOM 738 N N . GLU A 1 104 ? -10.943 -0.547 11.099 1.00 95.25 104 GLU A N 1
ATOM 739 C CA . GLU A 1 104 ? -11.800 -1.623 11.597 1.00 95.25 104 GLU A CA 1
ATOM 740 C C . GLU A 1 104 ? -11.376 -2.058 13.005 1.00 95.25 104 GLU A C 1
ATOM 742 O O . GLU A 1 104 ? -12.184 -1.991 13.932 1.00 95.25 104 GLU A O 1
ATOM 747 N N . GLY A 1 105 ? -10.089 -2.344 13.221 1.00 93.56 105 GLY A N 1
ATOM 748 C CA . GLY A 1 105 ? -9.569 -2.708 14.543 1.00 93.56 105 GLY A CA 1
ATOM 749 C C . GLY A 1 105 ? -9.721 -1.596 15.593 1.00 93.56 105 GLY A C 1
ATOM 750 O O . GLY A 1 105 ? -9.993 -1.866 16.769 1.00 93.56 105 GLY A O 1
ATOM 751 N N . ALA A 1 106 ? -9.604 -0.324 15.191 1.00 91.00 106 ALA A N 1
ATOM 752 C CA . ALA A 1 106 ? -9.886 0.807 16.076 1.00 91.00 106 ALA A CA 1
ATOM 753 C C . ALA A 1 106 ? -11.374 0.879 16.460 1.00 91.00 106 ALA A C 1
ATOM 755 O O . ALA A 1 106 ? -11.702 1.189 17.611 1.00 91.00 106 ALA A O 1
ATOM 756 N N . ASN A 1 107 ? -12.273 0.572 15.523 1.00 93.19 107 ASN A N 1
ATOM 757 C CA . ASN A 1 107 ? -13.710 0.555 15.764 1.00 93.19 107 ASN A CA 1
ATOM 758 C C . ASN A 1 107 ? -14.111 -0.603 16.693 1.00 93.19 107 ASN A C 1
ATOM 760 O O . ASN A 1 107 ? -14.834 -0.375 17.660 1.00 93.19 107 ASN A O 1
ATOM 764 N N . GLU A 1 108 ? -13.565 -1.805 16.487 1.00 94.19 108 GLU A N 1
ATOM 765 C CA . GLU A 1 108 ? -13.771 -2.963 17.373 1.00 94.19 108 GLU A CA 1
ATOM 766 C C . GLU A 1 108 ? -13.282 -2.697 18.803 1.00 94.19 108 GLU A C 1
ATOM 768 O O . GLU A 1 108 ? -13.978 -2.988 19.781 1.00 94.19 108 GLU A O 1
ATOM 773 N N . THR A 1 109 ? -12.099 -2.089 18.941 1.00 92.94 109 THR A N 1
ATOM 774 C CA . THR A 1 109 ? -11.549 -1.695 20.249 1.00 92.94 109 THR A CA 1
ATOM 775 C C . THR A 1 109 ? -12.446 -0.664 20.932 1.00 92.94 109 THR A C 1
ATOM 777 O O . THR A 1 109 ? -12.711 -0.757 22.131 1.00 92.94 109 THR A O 1
ATOM 780 N N . THR A 1 110 ? -12.944 0.311 20.169 1.00 92.00 110 THR A N 1
ATOM 781 C CA . THR A 1 110 ? -13.854 1.346 20.671 1.00 92.00 110 THR A CA 1
ATOM 782 C C . THR A 1 110 ? -15.181 0.740 21.122 1.00 92.00 110 THR A C 1
ATOM 784 O O . THR A 1 110 ? -15.652 1.047 22.217 1.00 92.00 110 THR A O 1
ATOM 787 N N . GLN A 1 111 ? -15.756 -0.163 20.326 1.00 93.62 111 GLN A N 1
ATOM 788 C CA . GLN A 1 111 ? -16.982 -0.877 20.665 1.00 93.62 111 GLN A CA 1
ATOM 789 C C . GLN A 1 111 ? -16.805 -1.713 21.937 1.00 93.62 111 GLN A C 1
ATOM 791 O O . GLN A 1 111 ? -17.593 -1.575 22.870 1.00 93.62 111 GLN A O 1
ATOM 796 N N . SER A 1 112 ? -15.727 -2.494 22.025 1.00 93.31 112 SER A N 1
ATOM 797 C CA . SER A 1 112 ? -15.398 -3.276 23.225 1.00 93.31 112 SER A CA 1
ATOM 798 C C . SER A 1 112 ? -15.235 -2.381 24.459 1.00 93.31 112 SER A C 1
ATOM 800 O O . SER A 1 112 ? -15.672 -2.724 25.558 1.00 93.31 112 SER A O 1
ATOM 802 N N . GLY A 1 113 ? -14.633 -1.200 24.285 1.00 91.25 113 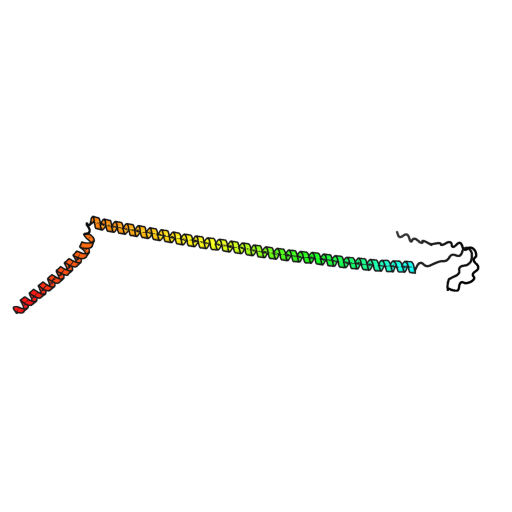GLY A N 1
ATOM 803 C CA . GLY A 1 113 ? -14.519 -0.189 25.333 1.00 91.25 113 GLY A CA 1
ATOM 804 C C . GLY A 1 113 ? -15.877 0.335 25.807 1.00 91.25 113 GLY A C 1
ATOM 805 O O . GLY A 1 113 ? -16.083 0.480 27.014 1.00 91.25 113 GLY A O 1
ATOM 806 N N . PHE A 1 114 ? -16.817 0.577 24.888 1.00 94.25 114 PHE A N 1
ATOM 807 C CA . PHE A 1 114 ? -18.183 0.976 25.233 1.00 94.25 114 PHE A CA 1
ATOM 808 C C . PHE A 1 114 ? -18.955 -0.134 25.945 1.00 94.25 114 PHE A C 1
ATOM 810 O O . PHE A 1 114 ? -19.583 0.145 26.962 1.00 94.25 114 PHE A O 1
ATOM 817 N N . GLU A 1 115 ? -18.859 -1.380 25.482 1.00 94.00 115 GLU A N 1
ATOM 818 C CA . GLU A 1 115 ? -19.491 -2.535 26.135 1.00 94.00 115 GLU A CA 1
ATOM 819 C C . GLU A 1 115 ? -18.948 -2.740 27.559 1.00 94.00 115 GLU A C 1
ATOM 821 O O . GLU A 1 115 ? -19.702 -2.973 28.508 1.00 94.00 115 GLU A O 1
ATOM 826 N N . PHE A 1 116 ? -17.635 -2.579 27.750 1.00 94.81 116 PHE A N 1
ATOM 827 C CA . PHE A 1 116 ? -17.026 -2.616 29.077 1.00 94.81 116 PHE A CA 1
ATOM 828 C C . PHE A 1 116 ? -17.510 -1.463 29.969 1.00 94.81 116 PHE A C 1
ATOM 830 O O . PHE A 1 116 ? -17.853 -1.682 31.133 1.00 94.81 116 PHE A O 1
ATOM 837 N N . ALA A 1 117 ? -17.579 -0.240 29.435 1.00 92.06 117 ALA A N 1
ATOM 838 C CA . ALA A 1 117 ? -18.095 0.911 30.168 1.00 92.06 117 ALA A CA 1
ATOM 839 C C . ALA A 1 117 ? -19.571 0.725 30.560 1.00 92.06 117 ALA A C 1
ATOM 841 O O . ALA A 1 117 ? -19.941 1.006 31.700 1.00 92.06 117 ALA A O 1
ATOM 842 N N . GLU A 1 118 ? -20.402 0.201 29.659 1.00 93.50 118 GLU A N 1
ATOM 843 C CA . GLU A 1 118 ? -21.800 -0.138 29.929 1.00 93.50 118 GLU A CA 1
ATOM 844 C C . GLU A 1 118 ? -21.913 -1.193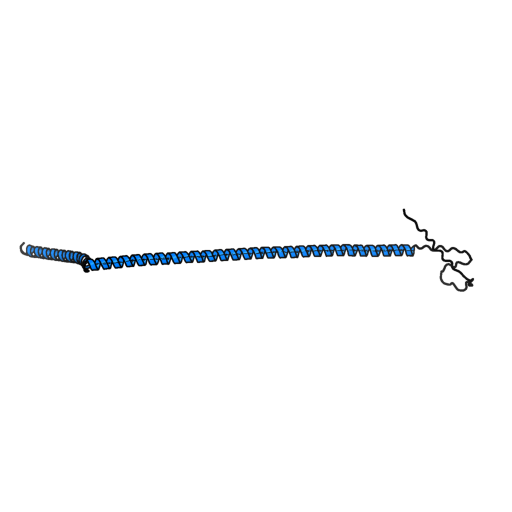 31.035 1.00 93.50 118 GLU A C 1
ATOM 846 O O . GLU A 1 118 ? -22.699 -1.032 31.971 1.00 93.50 118 GLU A O 1
ATOM 851 N N . SER A 1 119 ? -21.076 -2.232 30.989 1.00 94.31 119 SER A N 1
ATOM 852 C CA . SER A 1 119 ? -20.999 -3.252 32.039 1.00 94.31 119 SER A CA 1
ATOM 853 C C . SER A 1 119 ? -20.670 -2.643 33.407 1.00 94.31 119 SER A C 1
ATOM 855 O O . SER A 1 119 ? -21.360 -2.923 34.390 1.00 94.31 119 SER A O 1
ATOM 857 N N . LEU A 1 120 ? -19.688 -1.736 33.478 1.00 92.88 120 LEU A N 1
ATOM 858 C CA . LEU A 1 120 ? -19.347 -1.030 34.717 1.00 92.88 120 LEU A CA 1
ATOM 859 C C . LEU A 1 120 ? -20.491 -0.142 35.222 1.00 92.88 120 LEU A C 1
ATOM 861 O O . LEU A 1 120 ? -20.757 -0.114 36.425 1.00 92.88 120 LEU A O 1
ATOM 865 N N . VAL A 1 121 ? -21.178 0.572 34.327 1.00 93.50 121 VAL A N 1
ATOM 866 C CA . VAL A 1 121 ? -22.334 1.410 34.683 1.00 93.50 121 VAL A CA 1
ATOM 867 C C . VAL A 1 121 ? -23.472 0.550 35.229 1.00 93.50 121 VAL A C 1
ATOM 869 O O . VAL A 1 121 ? -24.010 0.860 36.295 1.00 93.50 121 VAL A O 1
ATOM 872 N N . ASN A 1 122 ? -23.797 -0.558 34.561 1.00 92.56 122 ASN A N 1
ATOM 873 C CA . ASN A 1 122 ? -24.817 -1.501 35.011 1.00 92.56 122 ASN A CA 1
ATOM 874 C C . ASN A 1 122 ? -24.454 -2.112 36.368 1.00 92.56 122 ASN A C 1
ATOM 876 O O . ASN A 1 122 ? -25.281 -2.132 37.279 1.00 92.56 122 ASN A O 1
ATOM 880 N N . GLN A 1 123 ? -23.204 -2.543 36.550 1.00 92.94 123 GLN A N 1
ATOM 881 C CA . GLN A 1 123 ? -22.740 -3.105 37.815 1.00 92.94 123 GLN A CA 1
ATOM 882 C C . GLN A 1 123 ? -22.799 -2.077 38.954 1.00 92.94 123 GLN A C 1
ATOM 884 O O . GLN A 1 123 ? -23.231 -2.403 40.061 1.00 92.94 123 GLN A O 1
ATOM 889 N N . ASN A 1 124 ? -22.417 -0.826 38.691 1.00 90.31 124 ASN A N 1
ATOM 890 C CA . ASN A 1 124 ? -22.503 0.254 39.671 1.00 90.31 124 ASN A CA 1
ATOM 891 C C . ASN A 1 124 ? -23.965 0.565 40.032 1.00 90.31 124 ASN A C 1
ATOM 893 O O . ASN A 1 124 ? -24.302 0.643 41.211 1.00 90.31 124 ASN A O 1
ATOM 897 N N . SER A 1 125 ? -24.855 0.636 39.038 1.00 92.06 125 SER A N 1
ATOM 898 C CA . SER A 1 125 ? -26.294 0.825 39.252 1.00 92.06 125 SER A CA 1
ATOM 899 C C . SER A 1 125 ? -26.897 -0.282 40.126 1.00 92.06 125 SER A C 1
ATOM 901 O O . SER A 1 125 ? -27.574 0.008 41.114 1.00 92.06 125 SER A O 1
ATOM 903 N N . VAL A 1 126 ? -26.580 -1.550 39.838 1.00 92.81 126 VAL A N 1
ATOM 904 C CA . VAL A 1 126 ? -27.022 -2.703 40.640 1.00 92.81 126 VAL A CA 1
ATOM 905 C C . VAL A 1 126 ? -26.468 -2.635 42.064 1.00 92.81 126 VAL A C 1
ATOM 907 O O . VAL A 1 126 ? -27.210 -2.830 43.025 1.00 92.81 126 VAL A O 1
ATOM 910 N N . ASN A 1 127 ? -25.187 -2.305 42.233 1.00 90.25 127 ASN A N 1
ATOM 911 C CA . ASN A 1 127 ? -24.575 -2.167 43.556 1.00 90.25 127 ASN A CA 1
ATOM 912 C C . ASN A 1 127 ? -25.188 -1.017 44.365 1.00 90.25 127 ASN A C 1
ATOM 914 O O . ASN A 1 127 ? -25.408 -1.163 45.570 1.00 90.25 127 ASN A O 1
ATOM 918 N N . ALA A 1 128 ? -25.504 0.106 43.721 1.00 89.31 128 ALA A N 1
ATOM 919 C CA . ALA A 1 128 ? -26.188 1.232 44.346 1.00 89.31 128 ALA A CA 1
ATOM 920 C C . ALA A 1 128 ? -27.626 0.865 44.747 1.00 89.31 128 ALA A C 1
ATOM 922 O O . ALA A 1 128 ? -28.060 1.191 45.855 1.00 89.31 128 ALA A O 1
ATOM 923 N N . ALA A 1 129 ? -28.348 0.131 43.895 1.00 88.88 129 ALA A N 1
ATOM 924 C CA . ALA A 1 129 ? -29.682 -0.380 44.201 1.00 88.88 129 ALA A CA 1
ATOM 925 C C . ALA A 1 129 ? -29.655 -1.354 45.390 1.00 88.88 129 ALA A C 1
ATOM 927 O O . ALA A 1 129 ? -30.412 -1.175 46.342 1.00 88.88 129 ALA A O 1
ATOM 928 N N . ASN A 1 130 ? -28.732 -2.318 45.389 1.00 90.31 130 ASN A N 1
ATOM 929 C CA . ASN A 1 130 ? -28.545 -3.267 46.489 1.00 90.31 130 ASN A CA 1
ATOM 930 C C . ASN A 1 130 ? -28.174 -2.558 47.796 1.00 90.31 130 ASN A C 1
ATOM 932 O O . ASN A 1 130 ? -28.718 -2.877 48.849 1.00 90.31 130 ASN A O 1
ATOM 936 N N . SER A 1 131 ? -27.297 -1.554 47.728 1.00 88.62 131 SER A N 1
ATOM 937 C CA . SER A 1 131 ? -26.928 -0.740 48.890 1.00 88.62 131 SER A CA 1
ATOM 938 C C . SER A 1 131 ? -28.126 0.049 49.425 1.00 88.62 131 SER A C 1
ATOM 940 O O . SER A 1 131 ? -28.330 0.123 50.633 1.00 88.62 131 SER A O 1
ATOM 942 N N . THR A 1 132 ? -28.964 0.592 48.539 1.00 89.38 132 THR A N 1
ATOM 943 C CA . THR A 1 132 ? -30.198 1.299 48.917 1.00 89.38 132 THR A CA 1
ATOM 944 C C . THR A 1 132 ? -31.208 0.357 49.569 1.00 89.38 132 THR A C 1
ATOM 946 O O . THR A 1 132 ? -31.820 0.723 50.571 1.00 89.38 132 THR A O 1
ATOM 949 N N . LEU A 1 133 ? -31.366 -0.862 49.042 1.00 90.00 133 LEU A N 1
ATOM 950 C CA . LEU A 1 133 ? -32.205 -1.895 49.650 1.00 90.00 133 LEU A CA 1
ATOM 951 C C . LEU A 1 133 ? -31.686 -2.282 51.034 1.00 90.00 133 LEU A C 1
ATOM 953 O O . LEU A 1 133 ? -32.451 -2.236 51.987 1.00 90.00 133 LEU A O 1
ATOM 957 N N . ALA A 1 134 ? -30.385 -2.539 51.178 1.00 87.50 134 ALA A N 1
ATOM 958 C CA . ALA A 1 134 ? -29.783 -2.858 52.470 1.00 87.50 134 ALA A CA 1
ATOM 959 C C . ALA A 1 134 ? -29.956 -1.724 53.495 1.00 87.50 134 ALA A C 1
ATOM 961 O O . ALA A 1 134 ? -30.253 -1.981 54.659 1.00 87.50 134 ALA A O 1
ATOM 962 N N . ILE A 1 135 ? -29.822 -0.460 53.073 1.00 87.31 135 ILE A N 1
ATOM 963 C CA . ILE A 1 135 ? -30.097 0.704 53.928 1.00 87.31 135 ILE A CA 1
ATOM 964 C C . ILE A 1 135 ? -31.575 0.755 54.315 1.00 87.31 135 ILE A C 1
ATOM 966 O O . ILE A 1 135 ? -31.891 1.031 55.469 1.00 87.31 135 ILE A O 1
ATOM 970 N N . LYS A 1 136 ? -32.487 0.491 53.374 1.00 87.12 136 LYS A N 1
ATOM 971 C CA . LYS A 1 136 ? -33.929 0.459 53.637 1.00 87.12 136 LYS A CA 1
ATOM 972 C C . LYS A 1 136 ? -34.291 -0.662 54.612 1.00 87.12 136 LYS A C 1
ATOM 974 O O . LYS A 1 136 ? -35.056 -0.417 55.539 1.00 87.12 136 LYS A O 1
ATOM 979 N N . ASP A 1 137 ? -33.720 -1.846 54.443 1.00 86.81 137 ASP A N 1
ATOM 980 C CA . ASP A 1 137 ? -33.925 -2.990 55.330 1.00 86.81 137 ASP A CA 1
ATOM 981 C C . ASP A 1 137 ? -33.354 -2.709 56.721 1.00 86.81 137 ASP A C 1
ATOM 983 O O . ASP A 1 137 ? -34.036 -2.928 57.720 1.00 86.81 137 ASP A O 1
ATOM 987 N N . LEU A 1 138 ? -32.162 -2.109 56.804 1.00 85.75 138 LEU A N 1
ATOM 988 C CA . LEU A 1 138 ? -31.586 -1.661 58.070 1.00 85.75 138 LEU A CA 1
ATOM 989 C C . LEU A 1 138 ? -32.455 -0.591 58.740 1.00 85.75 138 LEU A C 1
ATOM 991 O O . LEU A 1 138 ? -32.692 -0.667 59.941 1.00 85.75 138 LEU A O 1
ATOM 995 N N . ALA A 1 139 ? -32.954 0.389 57.984 1.00 84.00 139 ALA A N 1
ATOM 996 C CA . ALA A 1 139 ? -33.833 1.436 58.495 1.00 84.00 139 ALA A CA 1
ATOM 997 C C . ALA A 1 139 ? -35.173 0.867 58.982 1.00 84.00 139 ALA A C 1
ATOM 999 O O . ALA A 1 139 ? -35.646 1.261 60.045 1.00 84.00 139 ALA A O 1
ATOM 1000 N N . ASN A 1 140 ? -35.755 -0.093 58.258 1.00 83.12 140 ASN A N 1
ATOM 1001 C CA . ASN A 1 140 ? -36.960 -0.813 58.673 1.00 83.12 140 ASN A CA 1
ATOM 1002 C C . ASN A 1 140 ? -36.705 -1.659 59.927 1.00 83.12 140 ASN A C 1
ATOM 1004 O O . ASN A 1 140 ? -37.522 -1.660 60.850 1.00 83.12 140 ASN A O 1
ATOM 1008 N N . SER A 1 141 ? -35.561 -2.339 60.002 1.00 80.50 141 SER A N 1
ATOM 1009 C CA . SER A 1 141 ? -35.137 -3.086 61.185 1.00 80.50 141 SER A CA 1
ATOM 1010 C C . SER A 1 141 ? -34.974 -2.150 62.385 1.00 80.50 141 SER A C 1
ATOM 1012 O O . SER A 1 141 ? -35.568 -2.393 63.432 1.00 80.50 141 SER A O 1
ATOM 1014 N N . LEU A 1 142 ? -34.300 -1.004 62.227 1.00 78.44 142 LEU A N 1
ATOM 1015 C CA . LEU A 1 142 ? -34.159 0.000 63.286 1.00 78.44 142 LEU A CA 1
ATOM 1016 C C . LEU A 1 142 ? -35.511 0.584 63.722 1.00 78.44 142 LEU A C 1
ATOM 1018 O O . LEU A 1 142 ? -35.779 0.683 64.917 1.00 78.44 142 LEU A O 1
ATOM 1022 N N . ALA A 1 143 ? -36.373 0.947 62.768 1.00 78.75 143 ALA A N 1
ATOM 1023 C CA . ALA A 1 143 ? -37.691 1.524 63.035 1.00 78.75 143 ALA A CA 1
ATOM 1024 C C . ALA A 1 143 ? -38.627 0.537 63.748 1.00 78.75 143 ALA A C 1
ATOM 1026 O O . ALA A 1 143 ? -39.432 0.936 64.585 1.00 78.75 143 ALA A O 1
ATOM 1027 N N . THR A 1 144 ? -38.496 -0.758 63.453 1.00 79.00 144 THR A N 1
ATOM 1028 C CA . THR A 1 144 ? -39.226 -1.831 64.143 1.00 79.00 144 THR A CA 1
ATOM 1029 C C . THR A 1 144 ? -38.508 -2.319 65.408 1.00 79.00 144 THR A C 1
ATOM 1031 O O . THR A 1 144 ? -38.968 -3.267 66.042 1.00 79.00 144 THR A O 1
ATOM 1034 N N . GLY A 1 145 ? -37.389 -1.696 65.801 1.00 67.94 145 GLY A N 1
ATOM 1035 C CA . GLY A 1 145 ? -36.600 -2.070 66.979 1.00 67.94 145 GLY A CA 1
ATOM 1036 C C . GLY A 1 145 ? -35.999 -3.478 66.901 1.00 67.94 145 GLY A C 1
ATOM 1037 O O . GLY A 1 145 ? -35.883 -4.149 67.922 1.00 67.94 145 GLY A O 1
ATOM 1038 N N . GLY A 1 146 ? -35.712 -3.971 65.694 1.00 63.88 146 GLY A N 1
ATOM 1039 C CA . GLY A 1 146 ? -35.302 -5.350 65.419 1.00 63.88 146 GLY A CA 1
ATOM 1040 C C . GLY A 1 146 ? -36.431 -6.375 65.574 1.00 63.88 146 GLY A C 1
ATOM 1041 O O . GLY A 1 146 ? -36.190 -7.574 65.465 1.00 63.88 146 GLY A O 1
ATOM 1042 N N . SER A 1 147 ? -37.667 -5.932 65.838 1.00 51.22 147 SER A N 1
ATOM 1043 C CA . SER A 1 147 ? -38.775 -6.837 66.147 1.00 51.22 147 SER A CA 1
ATOM 1044 C C . SER A 1 147 ? -39.472 -7.407 64.913 1.00 51.22 147 SER A C 1
ATOM 1046 O O . SER A 1 147 ? -40.129 -8.425 65.062 1.00 51.22 147 SER A O 1
ATOM 1048 N N . SER A 1 148 ? -39.361 -6.838 63.705 1.00 53.16 148 SER A N 1
ATOM 1049 C CA . SER A 1 148 ? -40.100 -7.378 62.541 1.00 53.16 148 SER A CA 1
ATOM 1050 C C . SER A 1 148 ? -39.636 -8.780 62.112 1.00 53.16 148 SER A C 1
ATOM 1052 O O . SER A 1 148 ? -40.484 -9.659 61.953 1.00 53.16 148 SER A O 1
ATOM 1054 N N . ASP A 1 149 ? -38.325 -9.039 62.067 1.00 55.16 149 ASP A N 1
ATOM 1055 C CA . ASP A 1 149 ? -37.779 -10.377 61.767 1.00 55.16 149 ASP A CA 1
ATOM 1056 C C . ASP A 1 149 ? -38.073 -11.390 62.888 1.00 55.16 149 ASP A C 1
ATOM 1058 O O . ASP A 1 149 ? -38.353 -12.569 62.647 1.00 55.16 149 ASP A O 1
ATOM 1062 N N . VAL A 1 150 ? -38.072 -10.925 64.141 1.00 57.06 150 VAL A N 1
ATOM 1063 C CA . VAL A 1 150 ? -38.424 -11.753 65.302 1.00 57.06 150 VAL A CA 1
ATOM 1064 C C . VAL A 1 150 ? -39.924 -12.043 65.325 1.00 57.06 150 VAL A C 1
ATOM 1066 O O . VAL A 1 150 ? -40.314 -13.144 65.701 1.00 57.06 150 VAL A O 1
ATOM 1069 N N . ILE A 1 151 ? -40.784 -11.115 64.898 1.00 53.91 151 ILE A N 1
ATOM 1070 C CA . ILE A 1 151 ? -42.243 -11.281 64.880 1.00 53.91 151 ILE A CA 1
ATOM 1071 C C . ILE A 1 151 ? -42.665 -12.294 63.812 1.00 53.91 151 ILE A C 1
ATOM 1073 O O . ILE A 1 151 ? -43.449 -13.187 64.125 1.00 53.91 151 ILE A O 1
ATOM 1077 N N . GLU A 1 152 ? -42.125 -12.263 62.593 1.00 58.88 152 GLU A N 1
ATOM 1078 C CA . GLU A 1 152 ? -42.506 -13.249 61.566 1.00 58.88 152 GLU A CA 1
ATOM 1079 C C . GLU A 1 152 ? -42.093 -14.688 61.937 1.00 58.88 152 GLU A C 1
ATOM 1081 O O . GLU A 1 152 ? -42.881 -15.631 61.783 1.00 58.88 152 GLU A O 1
ATOM 1086 N N . GLY A 1 153 ? -40.898 -14.863 62.512 1.00 57.81 153 GLY A N 1
ATOM 1087 C CA . GLY A 1 153 ? -40.439 -16.152 63.039 1.00 57.81 153 GLY A CA 1
ATOM 1088 C C . GLY A 1 153 ? -41.189 -16.594 64.303 1.00 57.81 153 GLY A C 1
ATOM 1089 O O . GLY A 1 153 ? -41.583 -17.758 64.427 1.00 57.81 153 GLY A O 1
ATOM 1090 N N . SER A 1 154 ? -41.447 -15.668 65.230 1.00 54.78 154 SER A N 1
ATOM 1091 C CA . SER A 1 154 ? -42.141 -15.971 66.489 1.00 54.78 154 SER A CA 1
ATOM 1092 C C . SER A 1 154 ? -43.628 -16.239 66.294 1.00 54.78 154 SER A C 1
ATOM 1094 O O . SER A 1 154 ? -44.158 -17.107 66.978 1.00 54.78 154 SER A O 1
ATOM 1096 N N . THR A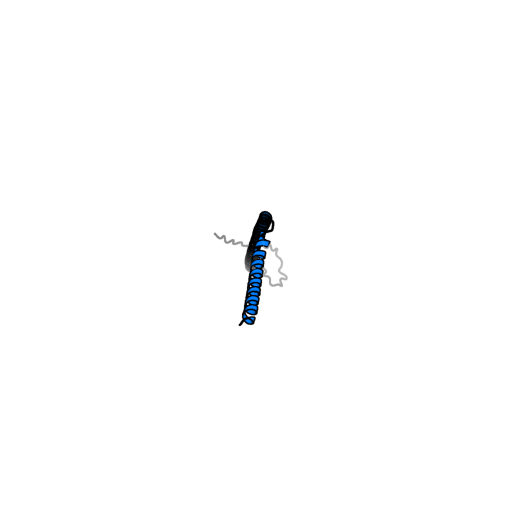 1 155 ? -44.301 -15.616 65.321 1.00 65.00 155 THR A N 1
ATOM 1097 C CA . THR A 1 155 ? -45.718 -15.907 65.041 1.00 65.00 155 THR A CA 1
ATOM 1098 C C . THR A 1 155 ? -45.883 -17.355 64.572 1.00 65.00 155 THR A C 1
ATOM 1100 O O . THR A 1 155 ? -46.744 -18.078 65.077 1.00 65.00 155 THR A O 1
ATOM 1103 N N . LYS A 1 156 ? -44.999 -17.837 63.684 1.00 68.25 156 LYS A N 1
ATOM 1104 C CA . LYS A 1 156 ? -44.970 -19.254 63.275 1.00 68.25 156 LYS A CA 1
ATOM 1105 C C . LYS A 1 156 ? -44.630 -20.180 64.445 1.00 68.25 156 LYS A C 1
ATOM 1107 O O . LYS A 1 156 ? -45.274 -21.218 64.607 1.00 68.25 156 LYS A O 1
ATOM 1112 N N . MET A 1 157 ? -43.666 -19.806 65.287 1.00 69.31 157 MET A N 1
ATOM 1113 C CA . MET A 1 157 ? -43.287 -20.602 66.458 1.00 69.31 157 MET A CA 1
ATOM 1114 C C . MET A 1 157 ? -44.433 -20.707 67.479 1.00 69.31 157 MET A C 1
ATOM 1116 O O . MET A 1 157 ? -44.730 -21.804 67.946 1.00 69.31 157 MET A O 1
ATOM 1120 N N . VAL A 1 158 ? -45.136 -19.608 67.766 1.00 72.06 158 VAL A N 1
ATOM 1121 C CA . VAL A 1 158 ? -46.279 -19.571 68.693 1.00 72.06 158 VAL A CA 1
ATOM 1122 C C . VAL A 1 158 ? -47.443 -20.414 68.175 1.00 72.06 158 VAL A C 1
ATOM 1124 O O . VAL A 1 158 ? -48.000 -21.200 68.939 1.00 72.06 158 VAL A O 1
ATOM 1127 N N . TYR A 1 159 ? -47.773 -20.335 66.881 1.00 77.94 159 TYR A N 1
ATOM 1128 C CA . TYR A 1 159 ? -48.798 -21.203 66.285 1.00 77.94 159 TYR A CA 1
ATOM 1129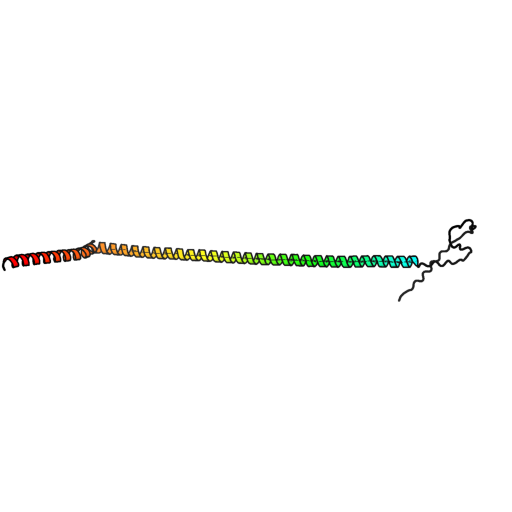 C C . TYR A 1 159 ? -48.425 -22.687 66.371 1.00 77.94 159 TYR A C 1
ATOM 1131 O O . TYR A 1 159 ? -49.274 -23.521 66.685 1.00 77.94 159 TYR A O 1
ATOM 1139 N N . THR A 1 160 ? -47.153 -23.019 66.143 1.00 77.25 160 THR A N 1
ATOM 1140 C CA . THR A 1 160 ? -46.671 -24.406 66.206 1.00 77.25 160 THR A CA 1
ATOM 1141 C C . THR A 1 160 ? -46.722 -24.945 67.639 1.00 77.25 160 THR A C 1
ATOM 1143 O O . THR A 1 160 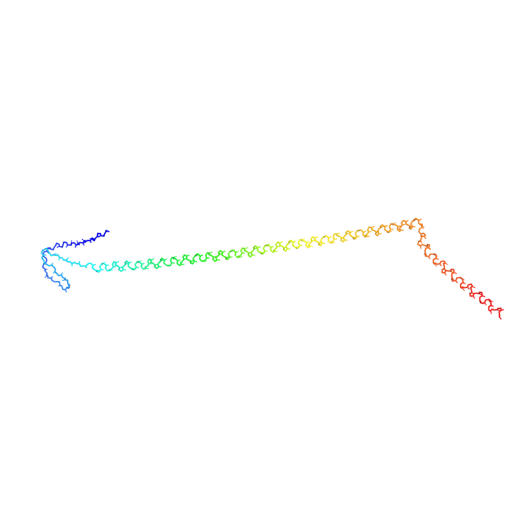? -47.232 -26.040 67.867 1.00 77.25 160 THR A O 1
ATOM 1146 N N . ILE A 1 161 ? -46.272 -24.160 68.625 1.00 76.50 161 ILE A N 1
ATOM 1147 C CA . ILE A 1 161 ? -46.349 -24.518 70.051 1.00 76.50 161 ILE A CA 1
ATOM 1148 C C . ILE A 1 161 ? -47.811 -24.660 70.498 1.00 76.50 161 ILE A C 1
ATOM 1150 O O . ILE A 1 161 ? -48.157 -25.625 71.183 1.00 76.50 161 ILE A O 1
ATOM 1154 N N . GLY A 1 162 ? -48.686 -23.745 70.071 1.00 80.75 162 GLY A N 1
ATOM 1155 C CA . GLY A 1 162 ? -50.119 -23.802 70.357 1.00 80.75 162 GLY A CA 1
ATOM 1156 C C . GLY A 1 162 ? -50.788 -25.060 69.795 1.00 80.75 162 GLY A C 1
ATOM 1157 O O . GLY A 1 162 ? -51.551 -25.718 70.503 1.00 80.75 162 GLY A O 1
ATOM 1158 N N . ALA A 1 163 ? -50.457 -25.447 68.560 1.00 81.75 163 ALA A N 1
ATOM 1159 C CA . ALA A 1 163 ? -50.982 -26.659 67.933 1.00 81.75 163 ALA A CA 1
ATOM 1160 C C . ALA A 1 163 ? -50.532 -27.936 68.663 1.00 81.75 163 ALA A C 1
ATOM 1162 O O . ALA A 1 163 ? -51.348 -28.823 68.913 1.00 81.75 163 ALA A O 1
ATOM 1163 N N . VAL A 1 164 ? -49.259 -28.018 69.067 1.00 80.88 164 VAL A N 1
ATOM 1164 C CA . VAL A 1 164 ? -48.736 -29.167 69.829 1.00 80.88 164 VAL A CA 1
ATOM 1165 C C . VAL A 1 164 ? -49.434 -29.289 71.184 1.00 80.88 164 VAL A C 1
ATOM 1167 O O . VAL A 1 164 ? -49.872 -30.379 71.553 1.00 80.88 164 VAL A O 1
ATOM 1170 N N . LEU A 1 165 ? -49.609 -28.178 71.907 1.00 82.06 165 LEU A N 1
ATOM 1171 C CA . LEU A 1 165 ? -50.326 -28.176 73.185 1.00 82.06 165 LEU A CA 1
ATOM 1172 C C . LEU A 1 165 ? -51.785 -28.620 73.034 1.00 82.06 165 LEU A C 1
ATOM 1174 O O . LEU A 1 165 ? -52.272 -29.395 73.859 1.00 82.06 165 LEU A O 1
ATOM 1178 N N . ALA A 1 166 ? -52.471 -28.187 71.974 1.00 82.75 166 ALA A N 1
ATOM 1179 C CA . ALA A 1 166 ? -53.846 -28.597 71.703 1.00 82.75 166 ALA A CA 1
ATOM 1180 C C . ALA A 1 166 ? -53.964 -30.114 71.469 1.00 82.75 166 ALA A C 1
ATOM 1182 O O . ALA A 1 166 ? -54.863 -30.754 72.017 1.00 82.75 166 ALA A O 1
ATOM 1183 N N . VAL A 1 167 ? -53.030 -30.709 70.718 1.00 84.62 167 VAL A N 1
ATOM 1184 C CA . VAL A 1 167 ? -52.995 -32.161 70.470 1.00 84.62 167 VAL A CA 1
ATOM 1185 C C . VAL A 1 167 ? -52.716 -32.940 71.756 1.00 84.62 167 VAL A C 1
ATOM 1187 O O . VAL A 1 167 ? -53.380 -33.942 72.021 1.00 84.62 167 VAL A O 1
ATOM 1190 N N . VAL A 1 168 ? -51.784 -32.472 72.592 1.00 84.81 168 VAL A N 1
ATOM 1191 C CA . VAL A 1 168 ? -51.473 -33.112 73.882 1.00 84.81 168 VAL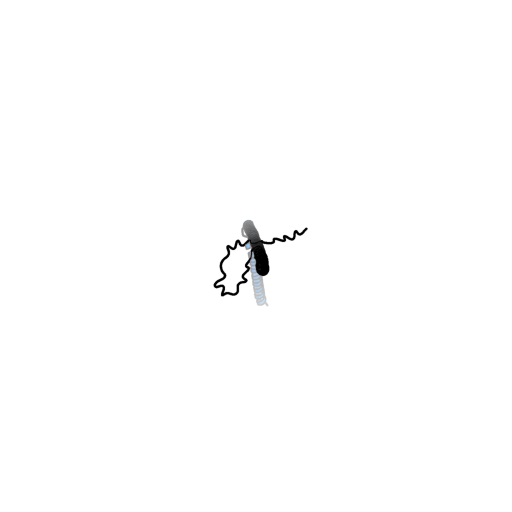 A CA 1
ATOM 1192 C C . VAL A 1 168 ? -52.675 -33.063 74.828 1.00 84.81 168 VAL A C 1
ATOM 1194 O O . VAL A 1 168 ? -53.011 -34.076 75.443 1.00 84.81 168 VAL A O 1
ATOM 1197 N N . MET A 1 169 ? -53.360 -31.920 74.907 1.00 84.31 169 MET A N 1
ATOM 1198 C CA . MET A 1 169 ? -54.581 -31.763 75.704 1.00 84.31 169 MET A CA 1
ATOM 1199 C C . MET A 1 169 ? -55.694 -32.701 75.221 1.00 84.31 169 MET A C 1
ATOM 1201 O O . MET A 1 169 ? -56.307 -33.392 76.033 1.00 84.31 169 MET A O 1
ATOM 1205 N N . LEU A 1 170 ? -55.914 -32.792 73.905 1.00 84.38 170 LEU A N 1
ATOM 1206 C CA . LEU A 1 170 ? -56.868 -33.736 73.312 1.00 84.38 170 LEU A CA 1
ATOM 1207 C C . LEU A 1 170 ? -56.511 -35.193 73.637 1.00 84.38 170 LEU A C 1
ATOM 1209 O O . LEU A 1 170 ? -57.384 -35.956 74.048 1.00 84.38 170 LEU A O 1
ATOM 1213 N N . GLY A 1 171 ? -55.235 -35.570 73.530 1.00 85.06 171 GLY A N 1
ATOM 1214 C CA . GLY A 1 171 ? -54.761 -36.909 73.889 1.00 85.06 171 GLY A CA 1
ATOM 1215 C C . GLY A 1 171 ? -54.998 -37.250 75.364 1.00 85.06 171 GLY A C 1
ATOM 1216 O O . GLY A 1 171 ? -55.433 -38.359 75.683 1.00 85.06 171 GLY A O 1
ATOM 1217 N N . PHE A 1 172 ? -54.787 -36.287 76.266 1.00 82.75 172 PHE A N 1
ATOM 1218 C CA . PHE A 1 172 ? -55.070 -36.451 77.694 1.00 82.75 172 PHE A CA 1
ATOM 1219 C C . PHE A 1 172 ? -56.565 -36.619 77.982 1.00 82.75 172 PHE A C 1
ATOM 1221 O O . PHE A 1 172 ? -56.944 -37.491 78.765 1.00 82.75 172 PHE A O 1
ATOM 1228 N N . VAL A 1 173 ? -57.423 -35.826 77.334 1.00 83.38 173 VAL A N 1
ATOM 1229 C CA . VAL A 1 173 ? -58.883 -35.928 77.484 1.00 83.38 173 VAL A CA 1
ATOM 1230 C C . VAL A 1 173 ? -59.392 -37.283 76.987 1.00 83.38 173 VAL A C 1
ATOM 1232 O O . VAL A 1 173 ? -60.189 -37.916 77.677 1.00 83.38 173 VAL A O 1
ATOM 1235 N N . VAL A 1 174 ? -58.890 -37.774 75.848 1.00 81.44 174 VAL A N 1
ATOM 1236 C CA . VAL A 1 174 ? -59.242 -39.105 75.325 1.00 81.44 174 VAL A CA 1
ATOM 1237 C C . VAL A 1 174 ? -58.786 -40.209 76.281 1.00 81.44 174 VAL A C 1
ATOM 1239 O O . VAL A 1 174 ? -59.584 -41.085 76.612 1.00 81.44 174 VAL A O 1
ATOM 1242 N N . MET A 1 175 ? -57.557 -40.145 76.807 1.00 77.06 175 MET A N 1
ATOM 1243 C CA . MET A 1 175 ? -57.062 -41.131 77.778 1.00 77.06 175 MET A CA 1
ATOM 1244 C C . MET A 1 175 ? -57.885 -41.154 79.072 1.00 77.06 175 MET A C 1
ATOM 1246 O O . MET A 1 175 ? -58.228 -42.230 79.563 1.00 77.06 175 MET A O 1
ATOM 1250 N N . ILE A 1 176 ? -58.245 -39.989 79.615 1.00 77.00 176 ILE A N 1
ATOM 1251 C CA . ILE A 1 176 ? -59.082 -39.903 80.820 1.00 77.00 176 ILE A CA 1
ATOM 1252 C C . ILE A 1 176 ? -60.510 -40.391 80.533 1.00 77.00 176 ILE A C 1
ATOM 1254 O O . ILE A 1 176 ? -61.083 -41.100 81.361 1.00 77.00 176 ILE A O 1
ATOM 1258 N N . GLY A 1 177 ? -61.068 -40.072 79.360 1.00 71.75 177 GLY A N 1
ATOM 1259 C CA . GLY A 1 177 ? -62.385 -40.546 78.925 1.00 71.75 177 GLY A CA 1
ATOM 1260 C C . GLY A 1 177 ? -62.444 -42.067 78.762 1.00 71.75 177 GLY A C 1
ATOM 1261 O O . GLY A 1 177 ? -63.368 -42.701 79.262 1.00 71.75 177 GLY A O 1
ATOM 1262 N N . SER A 1 178 ? -61.413 -42.668 78.164 1.00 71.38 178 SER A N 1
ATOM 1263 C CA . SER A 1 178 ? -61.319 -44.123 77.953 1.00 71.38 178 SER A CA 1
ATOM 1264 C C . SER A 1 178 ? -61.096 -44.952 79.225 1.00 71.38 178 SER A C 1
ATOM 1266 O O . SER A 1 178 ? -61.250 -46.164 79.187 1.00 71.38 178 SER A O 1
ATOM 1268 N N . ARG A 1 179 ? -60.762 -44.327 80.364 1.00 63.00 179 ARG A N 1
ATOM 1269 C CA . ARG A 1 179 ? -60.707 -45.007 81.675 1.00 63.00 179 ARG A CA 1
ATOM 1270 C C . ARG A 1 179 ? -62.045 -45.018 82.419 1.00 63.00 179 ARG A C 1
ATOM 1272 O O . ARG A 1 179 ? -62.132 -45.638 83.476 1.00 63.00 179 ARG A O 1
ATOM 1279 N N . LYS A 1 180 ? -63.052 -44.292 81.925 1.00 54.22 180 LYS A N 1
ATOM 1280 C CA . LYS A 1 180 ? -64.383 -44.177 82.546 1.00 54.22 180 LYS A CA 1
ATOM 1281 C C . LYS A 1 180 ? -65.514 -44.806 81.720 1.00 54.22 180 LYS A C 1
ATOM 1283 O O . LYS A 1 180 ? -66.656 -44.742 82.168 1.00 54.22 180 LYS A O 1
ATOM 1288 N N . ALA A 1 181 ? -65.202 -45.390 80.564 1.00 50.66 181 ALA A N 1
ATOM 1289 C CA . ALA A 1 181 ? -66.093 -46.246 79.780 1.00 50.66 181 ALA A CA 1
ATOM 1290 C C . ALA A 1 181 ? -65.642 -47.702 79.930 1.00 50.66 181 ALA A C 1
ATOM 1292 O O . ALA A 1 181 ? -66.531 -48.577 79.995 1.00 50.66 181 ALA A O 1
#